Protein AF-A0AAW2QI95-F1 (afdb_monomer_lite)

Foldseek 3Di:
DDPVVVVVVVVVVVVCQQPFQDVVNVRDGPVVVVVCVVDDDDPPPPPPPDPDDPDPPPPPPPPPPPDDPDDDPVCPPDPPCPPPDPDPPPPPPDDDDDD

Structure (mmCIF, N/CA/C/O backbone):
data_AF-A0AAW2QI95-F1
#
_entry.id   AF-A0AAW2QI95-F1
#
loop_
_atom_site.group_PDB
_atom_site.id
_atom_site.type_symbol
_atom_site.label_atom_id
_atom_site.label_alt_id
_atom_site.label_comp_id
_atom_site.label_asym_id
_atom_site.label_entity_id
_atom_site.label_seq_id
_atom_site.pdbx_PDB_ins_code
_atom_site.Cartn_x
_atom_site.Cartn_y
_atom_site.Cartn_z
_atom_site.occupancy
_atom_site.B_iso_or_equiv
_atom_site.auth_seq_id
_atom_site.auth_comp_id
_atom_site.auth_asym_id
_atom_site.auth_atom_id
_atom_site.pdbx_PDB_model_num
ATOM 1 N N . MET A 1 1 ? 11.211 -5.963 -15.561 1.00 73.44 1 MET A N 1
ATOM 2 C CA . MET A 1 1 ? 10.836 -4.882 -14.619 1.00 73.44 1 MET A CA 1
ATOM 3 C C . MET A 1 1 ? 12.102 -4.133 -14.220 1.00 73.44 1 MET A C 1
ATOM 5 O O . MET A 1 1 ? 13.033 -4.803 -13.788 1.00 73.44 1 MET A O 1
ATOM 9 N N . PRO A 1 2 ? 12.196 -2.806 -14.407 1.00 89.19 2 PRO A N 1
ATOM 10 C CA . PRO A 1 2 ? 13.397 -2.044 -14.058 1.00 8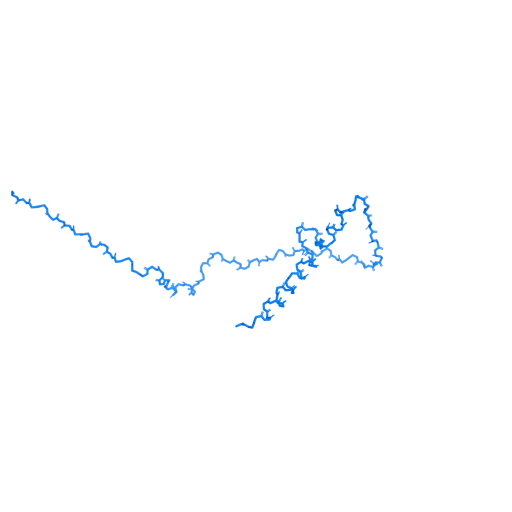9.19 2 PRO A CA 1
ATOM 11 C C . PRO A 1 2 ? 13.648 -2.080 -12.545 1.00 89.19 2 PRO A C 1
ATOM 13 O O . PRO A 1 2 ? 12.730 -1.844 -11.766 1.00 89.19 2 PRO A O 1
ATOM 16 N N . SER A 1 3 ? 14.882 -2.330 -12.109 1.00 82.88 3 SER A N 1
ATOM 17 C CA . SER A 1 3 ? 15.240 -2.372 -10.679 1.00 82.88 3 SER A CA 1
ATOM 18 C C . SER A 1 3 ? 14.963 -1.050 -9.951 1.00 82.88 3 SER A C 1
ATOM 20 O O . SER A 1 3 ? 14.510 -1.059 -8.812 1.00 82.88 3 SER A O 1
ATOM 22 N N . LYS A 1 4 ? 15.147 0.087 -10.635 1.00 89.31 4 LYS A N 1
ATOM 23 C CA . LYS A 1 4 ? 14.876 1.431 -10.094 1.00 89.31 4 LYS A CA 1
ATOM 24 C C . LYS A 1 4 ? 13.399 1.668 -9.762 1.00 89.31 4 LYS A C 1
ATOM 26 O O . LYS A 1 4 ? 13.099 2.390 -8.821 1.00 89.31 4 LYS A O 1
ATOM 31 N N . PHE A 1 5 ? 12.484 1.043 -10.504 1.00 95.25 5 PHE A N 1
ATOM 32 C CA . PHE A 1 5 ? 11.044 1.218 -10.298 1.00 95.25 5 PHE A CA 1
ATOM 33 C C . PHE A 1 5 ? 10.602 0.721 -8.918 1.00 95.25 5 PHE A C 1
ATOM 35 O O . PHE A 1 5 ? 9.840 1.393 -8.229 1.00 95.25 5 PHE A O 1
ATOM 42 N N . TRP A 1 6 ? 11.116 -0.434 -8.494 1.00 94.31 6 TRP A N 1
ATOM 43 C CA . TRP A 1 6 ? 10.764 -1.021 -7.204 1.00 94.31 6 TRP A CA 1
ATOM 44 C C . TRP A 1 6 ? 11.242 -0.172 -6.036 1.00 94.31 6 TRP A C 1
ATOM 46 O O . TRP A 1 6 ? 10.489 0.014 -5.086 1.00 94.31 6 TRP A O 1
ATOM 56 N N . THR A 1 7 ? 12.452 0.382 -6.124 1.00 96.50 7 THR A N 1
ATOM 57 C CA . THR A 1 7 ? 12.994 1.262 -5.085 1.00 96.50 7 THR A CA 1
ATOM 58 C C . THR A 1 7 ? 12.131 2.508 -4.908 1.00 96.50 7 THR A C 1
ATOM 60 O O . THR A 1 7 ? 11.724 2.799 -3.787 1.00 96.50 7 THR A O 1
ATOM 63 N N . GLU A 1 8 ? 11.782 3.194 -6.000 1.00 95.00 8 GLU A N 1
ATOM 64 C CA . GLU A 1 8 ? 10.914 4.379 -5.954 1.00 95.00 8 GLU A CA 1
ATOM 65 C C . GLU A 1 8 ? 9.518 4.040 -5.419 1.00 95.00 8 GLU A C 1
ATOM 67 O O . GLU A 1 8 ? 8.996 4.730 -4.544 1.00 95.00 8 GLU A O 1
ATOM 72 N N . ALA A 1 9 ? 8.929 2.927 -5.866 1.00 96.31 9 ALA A N 1
ATOM 73 C CA . ALA A 1 9 ? 7.629 2.476 -5.378 1.00 96.31 9 ALA A CA 1
ATOM 74 C C . ALA A 1 9 ? 7.643 2.203 -3.863 1.00 96.31 9 ALA A C 1
ATOM 76 O O . ALA A 1 9 ? 6.712 2.585 -3.148 1.00 96.31 9 ALA A O 1
ATOM 77 N N . LEU A 1 10 ? 8.707 1.579 -3.352 1.00 96.88 10 LEU A N 1
ATOM 78 C CA . LEU A 1 10 ? 8.864 1.268 -1.930 1.00 96.88 10 LEU A CA 1
ATOM 79 C C . LEU A 1 10 ? 9.078 2.547 -1.102 1.00 96.88 10 LEU A C 1
ATOM 81 O O . LEU A 1 10 ? 8.509 2.692 -0.017 1.00 96.88 10 LEU A O 1
ATOM 85 N N . LEU A 1 11 ? 9.830 3.510 -1.639 1.00 95.81 11 LEU A N 1
ATOM 86 C CA . LEU A 1 11 ? 10.105 4.797 -0.999 1.00 95.81 11 LEU A CA 1
ATOM 87 C C . LEU A 1 11 ? 8.842 5.671 -0.919 1.00 95.81 11 LEU A C 1
ATOM 89 O O . LEU A 1 11 ? 8.526 6.211 0.140 1.00 95.81 11 LEU A O 1
ATOM 93 N N . ILE A 1 12 ? 8.047 5.714 -1.991 1.00 97.00 12 ILE A N 1
ATOM 94 C CA . ILE A 1 12 ? 6.736 6.379 -2.006 1.00 97.00 12 ILE A CA 1
ATOM 95 C C . ILE A 1 12 ? 5.774 5.697 -1.026 1.00 97.00 12 ILE A C 1
ATOM 97 O O . ILE A 1 12 ? 5.104 6.370 -0.246 1.00 97.00 12 ILE A O 1
ATOM 101 N N . THR A 1 13 ? 5.728 4.363 -1.016 1.00 96.31 13 THR A N 1
ATOM 102 C CA . THR A 1 13 ? 4.828 3.604 -0.132 1.00 96.31 13 THR A CA 1
ATOM 103 C C . THR A 1 13 ? 5.150 3.852 1.338 1.00 96.31 13 THR A C 1
ATOM 105 O O . THR A 1 13 ? 4.262 4.166 2.128 1.00 96.31 13 THR A O 1
ATOM 108 N N . THR A 1 14 ? 6.426 3.768 1.713 1.00 95.12 14 THR A N 1
ATOM 109 C CA . THR A 1 14 ? 6.864 4.036 3.091 1.00 95.12 14 THR A CA 1
ATOM 110 C C . THR A 1 14 ? 6.625 5.489 3.491 1.00 95.12 14 THR A C 1
ATOM 112 O O . THR A 1 14 ? 6.168 5.748 4.604 1.00 95.12 14 THR A O 1
ATOM 115 N N . TYR A 1 15 ? 6.851 6.441 2.586 1.00 93.38 15 TYR A N 1
ATOM 116 C CA . TYR A 1 15 ? 6.532 7.847 2.820 1.00 93.38 15 TYR A CA 1
ATOM 117 C C . TYR A 1 15 ? 5.035 8.072 3.081 1.00 93.38 15 TYR A C 1
ATOM 119 O O . TYR A 1 15 ? 4.673 8.732 4.059 1.00 93.38 15 TYR A O 1
ATOM 127 N N . LEU A 1 16 ? 4.167 7.488 2.251 1.00 91.88 16 LEU A N 1
ATOM 128 C CA . LEU A 1 16 ? 2.715 7.594 2.395 1.00 91.88 16 LEU A CA 1
ATOM 129 C C . LEU A 1 16 ? 2.231 6.960 3.698 1.00 91.88 16 LEU A C 1
ATOM 131 O O . LEU A 1 16 ? 1.493 7.603 4.433 1.00 91.88 16 LEU A O 1
ATOM 135 N N . ILE A 1 17 ? 2.689 5.753 4.039 1.00 89.38 17 ILE A N 1
ATOM 136 C CA . ILE A 1 17 ? 2.314 5.088 5.299 1.00 89.38 17 ILE A CA 1
ATOM 137 C C . ILE A 1 17 ? 2.666 5.959 6.509 1.00 89.38 17 ILE A C 1
ATOM 139 O O . ILE A 1 17 ? 1.890 6.054 7.456 1.00 89.38 17 ILE A O 1
ATOM 143 N N . ASN A 1 18 ? 3.816 6.631 6.471 1.00 87.75 18 ASN A N 1
ATOM 144 C CA . ASN A 1 18 ? 4.248 7.456 7.587 1.00 87.75 18 ASN A CA 1
ATOM 145 C C . ASN A 1 18 ? 3.473 8.783 7.700 1.00 87.75 18 ASN A C 1
ATOM 147 O O . ASN A 1 18 ? 3.394 9.340 8.795 1.00 87.75 18 ASN A O 1
ATOM 151 N N . ARG A 1 19 ? 2.901 9.300 6.603 1.00 83.00 19 ARG A N 1
ATOM 152 C CA . ARG A 1 19 ? 2.165 10.578 6.585 1.00 83.00 19 ARG A CA 1
ATOM 153 C C . ARG A 1 19 ? 0.647 10.453 6.584 1.00 83.00 19 ARG A C 1
ATOM 155 O O . ARG A 1 19 ? -0.018 11.412 6.965 1.00 83.00 19 ARG A O 1
ATOM 162 N N . LEU A 1 20 ? 0.095 9.330 6.143 1.00 86.50 20 LEU A N 1
ATOM 163 C CA . LEU A 1 20 ? -1.348 9.179 6.048 1.00 86.50 20 LEU A CA 1
ATOM 164 C C . LEU A 1 20 ? -1.957 8.961 7.439 1.00 86.50 20 LEU A C 1
ATOM 166 O O . LEU A 1 20 ? -1.438 8.166 8.229 1.00 86.50 20 LEU A O 1
ATOM 170 N N . PRO A 1 21 ? -3.06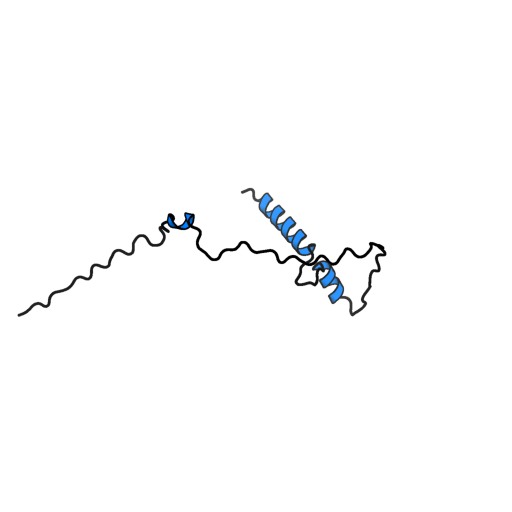4 9.653 7.752 1.00 81.69 21 PRO A N 1
ATOM 171 C CA . PRO A 1 21 ? -3.797 9.395 8.975 1.00 81.69 21 PRO A CA 1
ATOM 172 C C . PRO A 1 21 ? -4.394 7.990 8.902 1.00 81.69 21 PRO A C 1
ATOM 174 O O . PRO A 1 21 ? -4.951 7.582 7.881 1.00 81.69 21 PRO A O 1
ATOM 177 N N . THR A 1 22 ? -4.275 7.237 9.991 1.00 81.75 22 THR A N 1
ATOM 178 C CA . THR A 1 22 ? -4.835 5.884 10.068 1.00 81.75 22 THR A CA 1
ATOM 179 C C . THR A 1 22 ? -5.964 5.845 11.086 1.00 81.75 22 THR A C 1
ATOM 181 O O . THR A 1 22 ? -5.914 6.505 12.125 1.00 81.75 22 THR A O 1
ATOM 184 N N . LEU A 1 23 ? -6.993 5.048 10.796 1.00 78.44 23 LEU A N 1
ATOM 185 C CA . LEU A 1 23 ? -8.141 4.870 11.690 1.00 78.44 23 LEU A CA 1
ATOM 186 C C . LEU A 1 23 ? -7.723 4.302 13.053 1.00 78.44 23 LEU A C 1
ATOM 188 O O . LEU A 1 23 ? -8.269 4.693 14.076 1.00 78.44 23 LEU A O 1
ATOM 192 N N . VAL A 1 24 ? -6.701 3.441 13.064 1.00 81.00 24 VAL A N 1
ATOM 193 C CA . VAL A 1 24 ? -6.131 2.839 14.280 1.00 81.00 24 VAL A CA 1
ATOM 194 C C . VAL A 1 24 ? -5.530 3.896 15.218 1.00 81.00 24 VAL A C 1
ATOM 196 O O . VAL A 1 24 ? -5.485 3.688 16.426 1.00 81.00 24 VAL A O 1
ATOM 199 N N . LEU A 1 25 ? -5.103 5.046 14.684 1.00 74.94 25 LEU A N 1
ATOM 200 C CA . LEU A 1 25 ? -4.486 6.140 15.439 1.00 74.94 25 LEU A CA 1
ATOM 201 C C . LEU A 1 25 ? -5.430 7.338 15.642 1.00 74.94 25 LEU A C 1
ATOM 203 O O . LEU A 1 25 ? -4.954 8.453 15.846 1.00 74.94 25 LEU A O 1
ATOM 207 N N . ASN A 1 26 ? -6.755 7.145 15.592 1.00 83.38 26 ASN A N 1
ATOM 208 C CA . ASN A 1 26 ? -7.750 8.223 15.724 1.00 83.38 26 ASN A CA 1
ATOM 209 C C . ASN A 1 26 ? -7.502 9.382 14.746 1.00 83.38 26 ASN A C 1
ATOM 211 O O . ASN A 1 26 ? -7.498 10.547 15.141 1.00 83.38 26 ASN A O 1
ATOM 215 N N . TRP A 1 27 ? -7.246 9.053 13.476 1.00 78.38 27 TRP A N 1
ATOM 216 C CA . TRP A 1 27 ? -6.925 10.028 12.427 1.00 78.38 27 TRP A CA 1
ATOM 217 C C . TRP A 1 27 ? -5.641 10.840 12.661 1.00 78.38 27 TRP A C 1
ATOM 219 O O . TRP A 1 27 ? -5.421 11.837 11.980 1.00 78.38 27 TRP A O 1
ATOM 229 N N . LYS A 1 28 ? -4.756 10.399 13.561 1.00 71.88 28 LYS A N 1
ATOM 230 C CA . LYS A 1 28 ? -3.407 10.961 13.707 1.00 71.88 28 LYS A CA 1
ATOM 231 C C . LYS A 1 28 ? -2.420 10.233 12.798 1.00 71.88 28 LYS A C 1
ATOM 233 O O . LYS A 1 28 ? -2.577 9.043 12.501 1.00 71.88 28 LYS A O 1
ATOM 238 N N . SER A 1 29 ? -1.389 10.943 12.354 1.00 80.62 29 SER A N 1
ATOM 239 C CA . SER A 1 29 ? -0.274 10.313 11.642 1.00 80.62 29 SER A CA 1
ATOM 240 C C . SER A 1 29 ? 0.668 9.602 12.633 1.00 80.62 29 SER A C 1
ATOM 242 O O . SER A 1 29 ? 0.855 10.081 13.756 1.00 80.62 29 SER A O 1
ATOM 244 N N . PRO A 1 30 ? 1.331 8.493 12.251 1.00 78.88 30 PRO A N 1
ATOM 245 C CA . PRO A 1 30 ? 2.326 7.831 13.102 1.00 78.88 30 PRO A CA 1
ATOM 246 C C . PRO A 1 30 ? 3.436 8.767 13.612 1.00 78.88 30 PRO A C 1
ATOM 248 O O . PRO A 1 30 ? 3.938 8.589 14.726 1.00 78.88 30 PRO A O 1
ATOM 251 N N . PHE A 1 31 ? 3.804 9.788 12.825 1.00 77.25 31 PHE A N 1
ATOM 252 C CA . PHE A 1 31 ? 4.747 10.829 13.244 1.00 77.25 31 PHE A CA 1
ATOM 253 C C . PHE A 1 31 ? 4.226 11.658 14.420 1.00 77.25 31 PHE A C 1
ATOM 255 O O . PHE A 1 31 ? 4.984 11.930 15.352 1.00 77.25 31 PHE A O 1
ATOM 262 N N . GLU A 1 32 ? 2.950 12.036 14.406 1.00 69.62 32 GLU A N 1
ATOM 263 C CA . GLU A 1 32 ? 2.322 12.762 15.512 1.00 69.62 32 GLU A CA 1
ATOM 264 C C . GLU A 1 32 ? 2.181 11.871 16.742 1.00 69.62 32 GLU A C 1
ATOM 266 O O . GLU A 1 32 ? 2.546 12.289 17.840 1.00 69.62 32 GLU A O 1
ATOM 271 N N . SER A 1 33 ? 1.743 10.619 16.571 1.00 74.12 33 SER A N 1
ATOM 272 C CA . SER A 1 33 ? 1.597 9.669 17.680 1.00 74.12 33 SER A CA 1
ATOM 273 C C . SER A 1 33 ? 2.919 9.431 18.406 1.00 74.12 33 SER A C 1
ATOM 275 O O . SER A 1 33 ? 2.966 9.502 19.632 1.00 74.12 33 SER A O 1
ATOM 277 N N . ARG A 1 34 ? 4.019 9.230 17.667 1.00 67.00 34 ARG A N 1
ATOM 278 C CA . ARG A 1 34 ? 5.350 9.042 18.265 1.00 67.00 34 ARG A CA 1
ATOM 279 C C . ARG A 1 34 ? 5.848 10.298 18.991 1.00 67.00 34 ARG A C 1
ATOM 281 O O . ARG A 1 34 ? 6.596 10.187 19.962 1.00 67.00 34 ARG A O 1
ATOM 288 N N . ARG A 1 35 ? 5.459 11.490 18.529 1.00 59.44 35 ARG A N 1
ATOM 289 C CA . ARG A 1 35 ? 5.825 12.761 19.174 1.00 59.44 35 ARG A CA 1
ATOM 290 C C . ARG A 1 35 ? 5.066 12.960 20.486 1.00 59.44 35 ARG A C 1
ATOM 292 O O . ARG A 1 35 ? 5.666 13.401 21.460 1.00 59.44 35 ARG A O 1
ATOM 299 N N . LEU A 1 36 ? 3.792 12.566 20.520 1.00 60.66 36 LEU A N 1
ATOM 300 C CA . LEU A 1 36 ? 2.93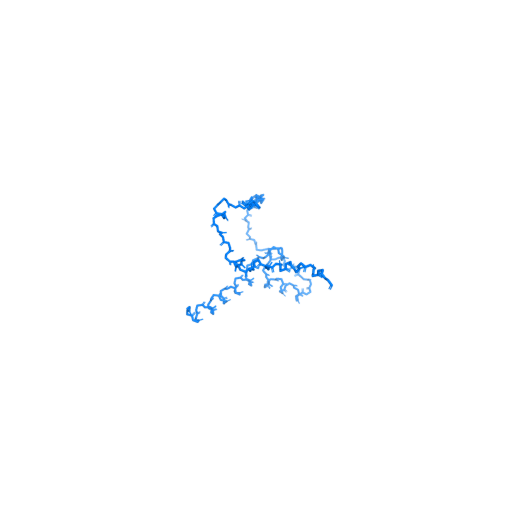3 12.655 21.702 1.00 60.66 36 LEU A CA 1
ATOM 301 C C . LEU A 1 36 ? 3.342 11.667 22.805 1.00 60.66 36 LEU A C 1
ATOM 303 O O . LEU A 1 36 ? 3.288 12.017 23.974 1.00 60.66 36 LEU A O 1
ATOM 307 N N . THR A 1 37 ? 3.826 10.467 22.468 1.00 58.75 37 THR A N 1
ATOM 308 C CA . THR A 1 37 ? 4.212 9.464 23.483 1.00 58.75 37 THR A CA 1
ATOM 309 C C . THR A 1 37 ? 5.550 9.739 24.172 1.00 58.75 37 THR A C 1
ATOM 311 O O . THR A 1 37 ? 5.843 9.129 25.195 1.00 58.75 37 THR A O 1
ATOM 314 N N . ARG A 1 38 ? 6.396 10.619 23.620 1.00 54.75 38 ARG A N 1
ATOM 315 C CA . ARG A 1 38 ? 7.713 10.951 24.200 1.00 54.75 38 ARG A CA 1
ATOM 316 C C . ARG A 1 38 ? 7.685 12.210 25.075 1.00 54.75 38 ARG A C 1
ATOM 318 O O . ARG A 1 38 ? 8.622 12.454 25.827 1.00 54.75 38 ARG A O 1
ATOM 325 N N . SER A 1 39 ? 6.613 12.988 24.988 1.00 48.06 39 SER A N 1
ATOM 326 C CA . SER A 1 39 ? 6.357 14.139 25.842 1.00 48.06 39 SER A CA 1
ATOM 327 C C . SER A 1 39 ? 5.361 13.694 26.902 1.00 48.06 39 SER A C 1
ATOM 329 O O . SER A 1 39 ? 4.185 13.529 26.593 1.00 48.06 39 SER A O 1
ATOM 331 N N . GLY A 1 40 ? 5.815 13.486 28.140 1.00 53.44 40 GLY A N 1
ATOM 332 C CA . GLY A 1 40 ? 4.901 13.403 29.279 1.00 53.44 40 GLY A CA 1
ATOM 333 C C . GLY A 1 40 ? 3.873 14.535 29.192 1.00 53.44 40 GLY A C 1
ATOM 334 O O . GLY A 1 40 ? 4.233 15.657 28.834 1.00 53.44 40 GLY A O 1
ATOM 335 N N . GLY A 1 41 ? 2.606 14.177 29.400 1.00 50.62 41 GLY A N 1
ATOM 336 C CA . GLY A 1 41 ? 1.411 14.959 29.092 1.00 50.62 41 GLY A CA 1
ATOM 337 C C . GLY A 1 41 ? 1.583 16.473 29.150 1.00 50.62 41 GLY A C 1
ATOM 338 O O . GLY A 1 41 ? 1.539 17.076 30.215 1.00 50.62 41 GLY A O 1
ATOM 339 N N . VAL A 1 42 ? 1.699 17.081 27.976 1.00 54.16 42 VAL A N 1
ATOM 340 C CA . VAL A 1 42 ? 1.267 18.454 27.751 1.00 54.16 42 VAL A CA 1
ATOM 341 C C . VAL A 1 42 ? 0.497 18.391 26.449 1.00 54.16 42 VAL A C 1
ATOM 343 O O . VAL A 1 42 ? 1.085 18.347 25.367 1.00 54.16 42 VAL A O 1
ATOM 346 N N . ASP A 1 43 ? -0.826 18.309 26.561 1.00 51.78 43 ASP A N 1
ATOM 347 C CA . ASP A 1 43 ? -1.725 18.526 25.438 1.00 51.78 43 ASP A CA 1
ATOM 348 C C . ASP A 1 43 ? -1.538 19.971 24.975 1.00 51.78 43 ASP A C 1
ATOM 350 O O . ASP A 1 43 ? -2.253 20.890 25.378 1.00 51.78 43 ASP A O 1
ATOM 354 N N . VAL A 1 44 ? -0.542 20.189 24.115 1.00 54.12 44 VAL A N 1
ATOM 355 C CA . VAL A 1 44 ? -0.470 21.392 23.300 1.00 54.12 44 VAL A CA 1
ATOM 356 C C . VAL A 1 44 ? -1.605 21.257 22.300 1.00 54.12 44 VAL A C 1
ATOM 358 O O . VAL A 1 44 ? -1.453 20.757 21.186 1.00 54.12 44 VAL A O 1
ATOM 361 N N . THR A 1 45 ? -2.780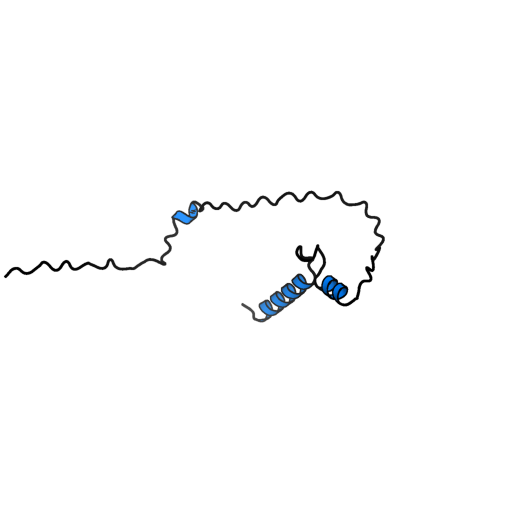 21.682 22.753 1.00 51.97 45 THR A N 1
ATOM 362 C CA . THR A 1 45 ? -3.889 22.075 21.902 1.00 51.97 45 THR A CA 1
ATOM 363 C C . THR A 1 45 ? -3.353 23.216 21.055 1.00 51.97 45 THR A C 1
ATOM 365 O O . THR A 1 45 ? -3.396 24.380 21.453 1.00 51.97 45 THR A O 1
ATOM 368 N N . ILE A 1 46 ? -2.776 22.884 19.901 1.00 49.34 46 ILE A N 1
ATOM 369 C CA . ILE A 1 46 ? -2.521 23.866 18.861 1.00 49.34 46 ILE A CA 1
ATOM 370 C C . ILE A 1 46 ? -3.915 24.298 18.409 1.00 49.34 46 ILE A C 1
ATOM 372 O O . ILE A 1 46 ? -4.539 23.673 17.557 1.00 49.34 46 ILE A O 1
ATOM 376 N N . LYS A 1 47 ? -4.433 25.353 19.046 1.00 45.91 47 LYS A N 1
ATOM 377 C CA . LYS A 1 47 ? -5.515 26.176 18.517 1.00 45.91 47 LYS A CA 1
ATOM 378 C C . LYS A 1 47 ? -4.948 26.892 17.297 1.00 45.91 47 LYS A C 1
ATOM 380 O O . LYS A 1 47 ? -4.649 28.081 17.339 1.00 45.91 47 LYS A O 1
ATOM 385 N N . THR A 1 48 ? -4.730 26.159 16.213 1.00 46.88 48 THR A N 1
ATOM 386 C CA . THR A 1 48 ? -4.705 26.764 14.891 1.00 46.88 48 THR A CA 1
ATOM 387 C C . THR A 1 48 ? -6.101 27.327 14.696 1.00 46.88 48 THR A C 1
ATOM 389 O O . THR A 1 48 ? -7.046 26.586 14.441 1.00 46.88 48 THR A O 1
ATOM 392 N N . GLY A 1 49 ? -6.232 28.630 14.948 1.00 45.25 49 GLY A N 1
ATOM 393 C CA . GLY A 1 49 ? -7.399 29.416 14.595 1.00 45.25 49 GLY A CA 1
ATOM 394 C C . GLY A 1 49 ? -7.564 29.368 13.088 1.00 45.25 49 GLY A C 1
ATOM 395 O O . GLY A 1 49 ? -7.010 30.180 12.358 1.00 45.25 49 GLY A O 1
ATOM 396 N N . TYR A 1 50 ? -8.296 28.367 12.632 1.00 50.06 50 TYR A N 1
ATOM 397 C CA . TYR A 1 50 ? -9.106 28.461 11.445 1.00 50.06 50 TYR A CA 1
ATOM 398 C C . TYR A 1 50 ? -10.543 28.429 11.958 1.00 50.06 50 TYR A C 1
ATOM 400 O O . TYR A 1 50 ? -11.064 27.380 12.332 1.00 50.06 50 TYR A O 1
ATOM 408 N N . ASP A 1 51 ? -11.165 29.606 12.029 1.00 44.97 51 ASP A N 1
ATOM 409 C CA . ASP A 1 51 ? -12.620 29.724 12.026 1.00 44.97 51 ASP A CA 1
ATOM 410 C C . ASP A 1 51 ? -13.111 29.181 10.681 1.00 44.97 51 ASP A C 1
ATOM 412 O O . ASP A 1 51 ? -13.349 29.905 9.718 1.00 44.97 51 ASP A O 1
ATOM 416 N N . VAL A 1 52 ? -13.184 27.860 10.584 1.00 55.22 52 VAL A N 1
ATOM 417 C CA . VAL A 1 52 ? -13.942 27.176 9.552 1.00 55.22 52 VAL A CA 1
ATOM 418 C C . VAL A 1 52 ? -15.153 26.663 10.289 1.00 55.22 52 VAL A C 1
ATOM 420 O O . VAL A 1 52 ? -15.052 25.724 11.078 1.00 55.22 52 VAL A O 1
ATOM 423 N N . SER A 1 53 ? -16.276 27.345 10.060 1.00 57.72 53 SER A N 1
ATOM 424 C CA . SER A 1 53 ? -17.619 26.862 10.358 1.00 57.72 53 SER A CA 1
ATOM 425 C C . SER A 1 53 ? -17.629 25.342 10.261 1.00 57.72 53 SER A C 1
ATOM 427 O O . SER A 1 53 ? -17.349 24.812 9.181 1.00 57.72 53 SER A O 1
ATOM 429 N N . SER A 1 54 ? -17.859 24.671 11.390 1.00 58.72 54 SER A N 1
ATOM 430 C CA . SER A 1 54 ? -17.839 23.216 11.504 1.00 58.72 54 SER A CA 1
ATOM 431 C C . SER A 1 54 ? -18.442 22.589 10.247 1.00 58.72 54 SER A C 1
ATOM 433 O O . SER A 1 54 ? -19.631 22.811 9.992 1.00 58.72 54 SER A O 1
ATOM 435 N N . PRO A 1 55 ? -17.663 21.865 9.419 1.00 64.44 55 PRO A N 1
ATOM 436 C CA . PRO A 1 55 ? -18.258 21.166 8.299 1.00 64.44 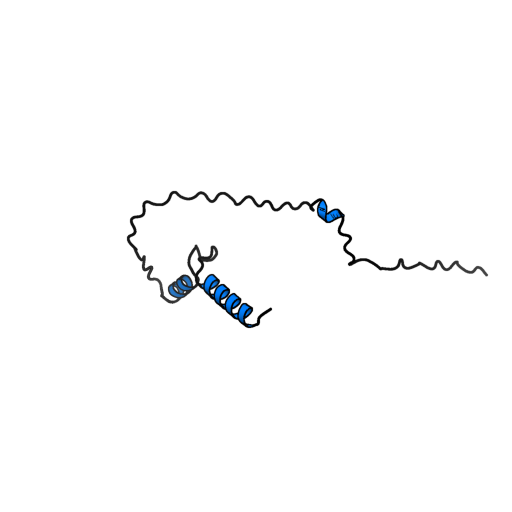55 PRO A CA 1
ATOM 437 C C . PRO A 1 55 ? -19.305 20.209 8.878 1.00 64.44 55 PRO A C 1
ATOM 439 O O . PRO A 1 55 ? -19.051 19.594 9.922 1.00 64.44 55 PRO A O 1
ATOM 442 N N . PRO A 1 56 ? -20.499 20.119 8.266 1.00 58.19 56 PRO A N 1
ATOM 443 C CA . PRO A 1 56 ? -21.549 19.253 8.769 1.00 58.19 56 PRO A CA 1
ATOM 444 C C . PRO A 1 56 ? -20.972 17.853 8.945 1.00 58.19 56 PRO A C 1
ATOM 446 O O . PRO A 1 56 ? -20.256 17.368 8.065 1.00 58.19 56 PRO A O 1
ATOM 449 N N . ILE A 1 57 ? -21.255 17.246 10.100 1.00 57.94 57 ILE A N 1
ATOM 450 C CA . ILE A 1 57 ? -20.886 15.871 10.437 1.00 57.94 57 ILE A CA 1
ATOM 451 C C . ILE A 1 57 ? -21.279 15.009 9.240 1.00 57.94 57 ILE A C 1
ATOM 453 O O . ILE A 1 57 ? -22.462 14.758 9.010 1.00 57.94 57 ILE A O 1
ATOM 457 N N . GLN A 1 58 ? -20.293 14.621 8.430 1.00 62.03 58 GLN A N 1
ATOM 458 C CA . GLN A 1 58 ? -20.540 13.749 7.297 1.00 62.03 58 GLN A CA 1
ATOM 459 C C . GLN A 1 58 ? -20.907 12.404 7.902 1.00 62.03 58 GLN A C 1
ATOM 461 O O . GLN A 1 58 ? -20.063 11.691 8.445 1.00 62.03 58 GLN A O 1
ATOM 466 N N . THR A 1 59 ? -22.198 12.091 7.880 1.00 68.19 59 THR A N 1
ATOM 467 C CA . THR A 1 59 ? -22.688 10.758 8.189 1.00 68.19 59 THR A CA 1
ATOM 468 C C . THR A 1 59 ? -22.026 9.825 7.189 1.00 68.19 59 THR A C 1
ATOM 470 O O . THR A 1 59 ? -22.320 9.860 5.994 1.00 68.19 59 THR A O 1
ATOM 473 N N . PHE A 1 60 ? -21.051 9.051 7.672 1.00 60.03 60 PHE A N 1
ATOM 474 C CA . PHE A 1 60 ? -20.368 8.041 6.880 1.00 60.03 60 PHE A CA 1
ATOM 475 C C . PHE A 1 60 ? -21.433 7.100 6.333 1.00 60.03 60 PHE A C 1
ATOM 477 O O . PHE A 1 60 ? -21.966 6.262 7.058 1.00 60.03 60 PHE A O 1
ATOM 484 N N . GLN A 1 61 ? -21.772 7.266 5.057 1.00 72.31 61 GLN A N 1
ATOM 485 C CA . GLN A 1 61 ? -22.623 6.314 4.373 1.00 72.31 61 GLN A CA 1
ATOM 486 C C . GLN A 1 61 ? -21.855 4.992 4.386 1.00 72.31 61 GLN A C 1
ATOM 488 O O . GLN A 1 61 ? -20.726 4.956 3.879 1.00 72.31 61 GLN A O 1
ATOM 493 N N . PRO A 1 62 ? -22.391 3.923 5.001 1.00 73.19 62 PRO A N 1
ATOM 494 C CA . PRO A 1 62 ? -21.715 2.642 5.006 1.00 73.19 62 PRO A CA 1
ATOM 495 C C . PRO A 1 62 ? -21.452 2.265 3.553 1.00 73.19 62 PRO A C 1
ATOM 497 O O . PRO A 1 62 ? -22.378 2.166 2.744 1.00 73.19 62 PRO A O 1
ATOM 500 N N . ARG A 1 63 ? -20.168 2.125 3.201 1.00 63.91 63 ARG A N 1
ATOM 501 C CA . ARG A 1 63 ? -19.757 1.732 1.856 1.00 63.91 63 ARG A CA 1
ATOM 502 C C . ARG A 1 63 ? -20.399 0.381 1.591 1.00 63.91 63 ARG A C 1
ATOM 504 O O . ARG A 1 63 ? -19.970 -0.626 2.148 1.00 63.91 63 ARG A O 1
ATOM 511 N N . ARG A 1 64 ? -21.453 0.375 0.776 1.00 67.69 64 ARG A N 1
ATOM 512 C CA . ARG A 1 64 ? -22.176 -0.834 0.395 1.00 67.69 64 ARG A CA 1
ATOM 513 C C . ARG A 1 64 ? -21.174 -1.718 -0.338 1.00 67.69 64 ARG A C 1
ATOM 515 O O . ARG A 1 64 ? -20.800 -1.424 -1.472 1.00 67.69 64 ARG A O 1
ATOM 522 N N . SER A 1 65 ? -20.652 -2.736 0.339 1.00 73.06 65 SER A N 1
ATOM 523 C CA . SER A 1 65 ? -19.801 -3.716 -0.313 1.00 73.06 65 SER A CA 1
ATOM 524 C C . SER A 1 65 ? -20.666 -4.423 -1.350 1.00 73.06 65 SER A C 1
ATOM 526 O O . SER A 1 65 ? -21.665 -5.058 -1.034 1.00 73.06 65 SER A O 1
ATOM 528 N N . THR A 1 66 ? -20.292 -4.304 -2.617 1.00 74.25 66 THR A N 1
ATOM 529 C CA . THR A 1 66 ? -20.860 -5.107 -3.708 1.00 74.25 66 THR A CA 1
ATOM 530 C C . THR A 1 66 ? -20.249 -6.509 -3.750 1.00 74.25 66 THR A C 1
ATOM 532 O O . THR A 1 66 ? -20.408 -7.230 -4.732 1.00 74.25 66 THR A O 1
ATOM 535 N N . ILE A 1 67 ? -19.540 -6.903 -2.685 1.00 76.69 67 ILE A N 1
ATOM 536 C CA . ILE A 1 67 ? -18.990 -8.243 -2.528 1.00 76.69 67 ILE A CA 1
ATOM 537 C C . ILE A 1 67 ? -20.176 -9.188 -2.387 1.00 76.69 67 ILE A C 1
ATOM 539 O O . ILE A 1 67 ? -20.836 -9.243 -1.353 1.00 76.69 67 ILE A O 1
ATOM 543 N N . THR A 1 68 ? -20.447 -9.914 -3.459 1.00 75.31 68 THR A N 1
ATOM 544 C CA . THR A 1 68 ? -21.370 -11.037 -3.448 1.00 75.31 68 THR A CA 1
ATOM 545 C C . THR A 1 68 ? -20.558 -12.291 -3.159 1.00 75.31 68 THR A C 1
ATOM 547 O O . THR A 1 68 ? -19.527 -12.541 -3.777 1.00 75.31 68 THR A O 1
ATOM 550 N N . THR A 1 69 ? -20.998 -13.080 -2.181 1.00 80.6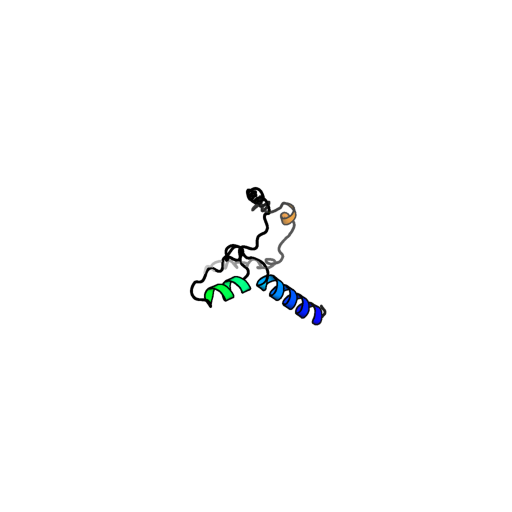9 69 THR A N 1
ATOM 551 C CA . THR A 1 69 ? -20.371 -14.370 -1.846 1.00 80.69 69 THR A CA 1
ATOM 552 C C . THR A 1 69 ? -20.704 -15.445 -2.885 1.00 80.69 69 THR A C 1
ATOM 554 O O . THR A 1 69 ? -20.121 -16.526 -2.885 1.00 80.69 69 THR A O 1
ATOM 557 N N . SER A 1 70 ? -21.656 -15.164 -3.777 1.00 85.88 70 SER A N 1
ATOM 558 C CA . SER A 1 70 ? -22.051 -16.057 -4.857 1.00 85.88 70 SER A CA 1
ATOM 559 C C . SER A 1 70 ? -20.977 -16.125 -5.936 1.00 85.88 70 SER A C 1
ATOM 561 O O . SER A 1 70 ? -20.526 -15.101 -6.451 1.00 85.88 70 SER A O 1
ATOM 563 N N . LYS A 1 71 ? -20.637 -17.350 -6.341 1.00 82.69 71 LYS A N 1
ATOM 564 C CA . LYS A 1 71 ? -19.777 -17.612 -7.495 1.00 82.69 71 LYS A CA 1
ATOM 565 C C . LYS A 1 71 ? -20.376 -16.957 -8.754 1.00 82.69 71 LYS A C 1
ATOM 567 O O . LYS A 1 71 ? -21.538 -17.221 -9.065 1.00 82.69 71 LYS A O 1
ATOM 572 N N . PRO A 1 72 ? -19.619 -16.140 -9.505 1.00 85.69 72 PRO A N 1
ATOM 573 C CA . PRO A 1 72 ? -20.141 -15.534 -10.720 1.00 85.69 72 PRO A CA 1
ATOM 574 C C . PRO A 1 72 ? -20.292 -16.578 -11.836 1.00 85.69 72 PRO A C 1
ATOM 576 O O . PRO A 1 72 ? -19.469 -17.486 -11.965 1.00 85.69 72 PRO A O 1
ATOM 579 N N . ALA A 1 73 ? -21.328 -16.435 -12.669 1.00 86.56 73 ALA A N 1
ATOM 580 C CA . ALA A 1 73 ? -21.695 -17.422 -13.694 1.00 86.56 73 ALA A CA 1
ATOM 581 C C . ALA A 1 73 ? -20.567 -17.725 -14.698 1.00 86.56 73 ALA A C 1
ATOM 583 O O . ALA A 1 73 ? -20.423 -18.862 -15.146 1.00 86.56 73 ALA A O 1
ATOM 584 N N . TRP A 1 74 ? -19.719 -16.738 -15.005 1.00 83.62 74 TRP A N 1
ATOM 585 C CA . TRP A 1 74 ? -18.573 -16.910 -15.904 1.00 83.62 74 TRP A CA 1
ATOM 586 C C . TRP A 1 74 ? -17.482 -17.831 -15.332 1.00 83.62 74 TRP A C 1
ATOM 588 O O . TRP A 1 74 ? -16.695 -18.387 -16.094 1.00 83.62 74 TRP A O 1
ATOM 598 N N . LEU A 1 75 ? -17.457 -18.064 -14.014 1.00 82.00 75 LEU A N 1
ATOM 599 C CA . LEU A 1 75 ? -16.510 -18.974 -13.362 1.00 82.00 75 LEU A CA 1
ATOM 600 C C . LEU A 1 75 ? -16.910 -20.459 -13.514 1.00 82.00 75 LEU A C 1
ATOM 602 O O . LEU A 1 75 ? -16.229 -21.344 -13.001 1.00 82.00 75 LEU A O 1
ATOM 606 N N . ASN A 1 76 ? -18.026 -20.771 -14.181 1.00 78.94 76 ASN A N 1
ATOM 607 C CA . ASN A 1 76 ? -18.452 -22.158 -14.401 1.00 78.94 76 ASN A CA 1
ATOM 608 C C . ASN A 1 76 ? -17.692 -22.862 -15.532 1.00 78.94 76 ASN A C 1
ATOM 610 O O . ASN A 1 76 ? -17.588 -24.082 -15.503 1.00 78.94 76 ASN A O 1
ATOM 614 N N . ASN A 1 77 ? -17.103 -22.112 -16.467 1.00 80.00 77 ASN A N 1
ATOM 615 C CA . ASN A 1 77 ? -16.382 -22.683 -17.612 1.00 80.00 77 ASN A CA 1
ATOM 616 C C . ASN A 1 77 ? -14.885 -22.898 -17.345 1.00 80.00 77 ASN A C 1
ATOM 618 O O . ASN A 1 77 ? -14.173 -23.439 -18.190 1.00 80.00 77 ASN A O 1
ATOM 622 N N . PHE A 1 78 ? -14.390 -22.481 -16.179 1.00 74.06 78 PHE A N 1
ATOM 623 C CA . PHE A 1 78 ? -13.002 -22.700 -15.796 1.00 74.06 78 PHE A CA 1
ATOM 624 C C . PHE A 1 78 ? -12.876 -24.076 -15.148 1.00 74.06 78 PHE A C 1
ATOM 626 O O . PHE A 1 78 ? -13.098 -24.247 -13.949 1.00 74.06 78 PHE A O 1
ATOM 633 N N . VAL A 1 79 ? -12.515 -25.067 -15.961 1.00 65.19 79 VAL A N 1
ATOM 634 C CA . VAL A 1 79 ? -11.987 -26.337 -15.465 1.00 65.19 79 VAL A CA 1
ATOM 635 C C . VAL A 1 79 ? -10.624 -26.029 -14.848 1.00 65.19 79 VAL A C 1
ATOM 637 O O . VAL A 1 79 ? -9.653 -25.774 -15.558 1.00 65.19 79 VAL A O 1
ATOM 640 N N . CYS A 1 80 ? -10.539 -26.005 -13.517 1.00 57.16 80 CYS A N 1
ATOM 641 C CA . CYS A 1 80 ? -9.248 -25.978 -12.841 1.00 57.16 80 CYS A CA 1
ATOM 642 C C . CYS A 1 80 ? -8.508 -27.274 -13.194 1.00 57.16 80 CYS A C 1
ATOM 644 O O . CYS A 1 80 ? -8.802 -28.330 -12.640 1.00 57.16 80 CYS A O 1
ATOM 646 N N . ALA A 1 81 ? -7.522 -27.190 -14.087 1.00 61.06 81 ALA A N 1
ATOM 647 C CA . ALA A 1 81 ? -6.675 -28.319 -14.481 1.00 61.06 81 ALA A CA 1
ATOM 648 C C . ALA A 1 81 ? -5.850 -28.917 -13.318 1.00 61.06 81 ALA A C 1
ATOM 650 O O . ALA A 1 81 ? -5.174 -29.925 -13.496 1.00 61.06 81 ALA A O 1
ATOM 651 N N . LEU A 1 82 ? -5.926 -28.333 -12.115 1.00 58.22 82 LEU A N 1
ATOM 652 C CA . LEU A 1 82 ? -5.192 -28.758 -10.919 1.00 58.22 82 LEU A CA 1
ATOM 653 C C . LEU A 1 82 ? -5.604 -30.135 -10.365 1.00 58.22 82 LEU A C 1
ATOM 655 O O . LEU A 1 82 ? -4.904 -30.650 -9.502 1.00 58.22 82 LEU A O 1
ATOM 659 N N . PHE A 1 83 ? -6.678 -30.751 -10.870 1.00 55.69 83 PHE A N 1
ATOM 660 C CA . PHE A 1 83 ? -7.056 -32.132 -10.526 1.00 55.69 83 PHE A CA 1
ATOM 661 C C . PHE A 1 83 ? -7.184 -33.055 -11.746 1.00 55.69 83 PHE A C 1
ATOM 663 O O . PHE A 1 83 ? -7.889 -34.061 -11.696 1.00 55.69 83 PHE A O 1
ATOM 670 N N . SER A 1 84 ? -6.500 -32.748 -12.852 1.00 56.22 84 SER A N 1
ATOM 671 C CA . SER A 1 84 ? -6.343 -33.736 -13.921 1.00 56.22 84 SER A CA 1
ATOM 672 C C . SER A 1 84 ? -5.280 -34.755 -13.506 1.00 56.22 84 SER A C 1
ATOM 674 O O . SER A 1 84 ? -4.098 -34.427 -13.459 1.00 56.22 84 SER A O 1
ATOM 676 N N . ASN A 1 85 ? -5.727 -35.994 -13.283 1.00 55.59 85 ASN A N 1
ATOM 677 C CA . ASN A 1 85 ? -4.952 -37.240 -13.181 1.00 55.59 85 ASN A CA 1
ATOM 678 C C . ASN A 1 85 ? -4.613 -37.734 -11.762 1.00 55.59 85 ASN A C 1
ATOM 680 O O . ASN A 1 85 ? -3.458 -38.024 -11.457 1.00 55.59 85 ASN A O 1
ATOM 684 N N . SER A 1 86 ? -5.625 -38.010 -10.935 1.00 58.03 86 SER A N 1
ATOM 685 C CA . SER A 1 86 ? -5.604 -39.316 -10.267 1.00 58.03 86 SER A CA 1
ATOM 686 C C . SER A 1 86 ? -6.219 -40.323 -11.237 1.00 58.03 86 SER A C 1
ATOM 688 O O . SER A 1 86 ? -7.417 -40.303 -11.513 1.00 58.03 86 SER A O 1
ATOM 690 N N . ASN A 1 87 ? -5.376 -41.173 -11.826 1.00 60.44 87 ASN A N 1
ATOM 691 C CA . ASN A 1 87 ? -5.855 -42.359 -12.532 1.00 60.44 87 ASN A CA 1
ATOM 692 C C . ASN A 1 87 ? -6.845 -43.098 -11.615 1.00 60.44 87 ASN A C 1
ATOM 694 O O . ASN A 1 87 ? -6.546 -43.228 -10.422 1.00 60.44 87 ASN A O 1
ATOM 698 N N . PRO A 1 88 ? -7.992 -43.597 -12.112 1.00 60.81 88 PRO A N 1
ATOM 699 C CA . PRO A 1 88 ? -8.790 -44.508 -11.312 1.00 60.81 88 PRO A CA 1
ATOM 700 C C . PRO A 1 88 ? -7.894 -45.704 -10.986 1.00 60.81 88 PRO A C 1
ATOM 702 O O . PRO A 1 88 ? -7.441 -46.413 -11.885 1.00 60.81 88 PRO A O 1
ATOM 705 N N . VAL A 1 89 ? -7.583 -45.886 -9.702 1.00 60.12 89 VAL A N 1
ATOM 706 C CA . VAL A 1 89 ? -6.944 -47.103 -9.204 1.00 60.12 89 VAL A CA 1
ATOM 707 C C . VAL A 1 89 ? -7.863 -48.242 -9.621 1.00 60.12 89 VAL A C 1
ATOM 709 O O . VAL A 1 89 ? -8.956 -48.395 -9.077 1.00 60.12 89 VAL A O 1
ATOM 712 N N . GLN A 1 90 ? -7.465 -48.997 -10.645 1.00 60.91 90 GLN A N 1
ATOM 713 C CA . GLN A 1 90 ? -8.174 -50.207 -11.016 1.00 60.91 90 GLN A CA 1
ATOM 714 C C . GLN A 1 90 ? -7.978 -51.193 -9.870 1.00 60.91 90 GLN A C 1
ATOM 716 O O . GLN A 1 90 ? -6.894 -51.736 -9.668 1.00 60.91 90 GLN A O 1
ATOM 721 N N . VAL A 1 91 ? -9.027 -51.364 -9.072 1.00 62.09 91 VAL A N 1
ATOM 722 C CA . VAL A 1 91 ? -9.093 -52.405 -8.055 1.00 62.09 91 VAL A CA 1
ATOM 723 C C . VAL A 1 91 ? -9.104 -53.733 -8.803 1.00 62.09 91 VAL A C 1
ATOM 725 O O . VAL A 1 91 ? -10.116 -54.128 -9.377 1.00 62.09 91 VAL A O 1
ATOM 728 N N . ILE A 1 92 ? -7.955 -54.404 -8.840 1.00 61.38 92 ILE A N 1
ATOM 729 C CA . ILE A 1 92 ? -7.843 -55.767 -9.350 1.00 61.38 92 ILE A CA 1
ATOM 730 C C . ILE A 1 92 ? -8.601 -56.657 -8.363 1.00 61.38 92 ILE A C 1
ATOM 732 O O . ILE A 1 92 ? -8.106 -56.971 -7.281 1.00 61.38 92 ILE A O 1
ATOM 736 N N . SER A 1 93 ? -9.831 -57.038 -8.709 1.00 62.59 93 SER A N 1
ATOM 737 C CA . SER A 1 93 ? -10.572 -58.054 -7.971 1.00 62.59 93 SER A CA 1
ATOM 738 C C . SER A 1 93 ? -9.919 -59.411 -8.233 1.00 62.59 93 SER A C 1
ATOM 740 O O . SER A 1 93 ? -10.139 -60.028 -9.277 1.00 62.59 93 SER A O 1
ATOM 742 N N . VAL A 1 94 ? -9.086 -59.874 -7.305 1.00 69.19 94 VAL A N 1
ATOM 743 C CA . VAL A 1 94 ? -8.567 -61.243 -7.335 1.00 69.19 94 VAL A CA 1
ATOM 744 C C . VAL A 1 94 ? -9.707 -62.176 -6.930 1.00 69.19 94 VAL A C 1
ATOM 746 O O . VAL A 1 94 ? -10.171 -62.147 -5.791 1.00 69.19 94 VAL A O 1
ATOM 749 N N . ALA A 1 95 ? -10.194 -62.977 -7.877 1.00 68.94 95 ALA A N 1
ATOM 750 C CA . ALA A 1 95 ? -11.163 -64.025 -7.591 1.00 68.94 95 ALA A CA 1
ATOM 751 C C . ALA A 1 95 ? -10.509 -65.117 -6.718 1.00 68.94 95 ALA A C 1
ATOM 753 O O . ALA A 1 95 ? -9.362 -65.492 -6.976 1.00 68.94 95 ALA A O 1
ATOM 754 N N . PRO A 1 96 ? -11.204 -65.656 -5.702 1.00 61.50 96 PRO A N 1
ATOM 755 C CA . PRO A 1 96 ? -10.658 -66.729 -4.883 1.00 61.50 96 PRO A CA 1
ATOM 756 C C . PRO A 1 96 ? -10.543 -68.016 -5.710 1.00 61.50 96 PRO A C 1
ATOM 758 O O . PRO A 1 96 ? -11.539 -68.555 -6.196 1.00 61.50 96 PRO A O 1
ATOM 761 N N . SER A 1 97 ? -9.313 -68.514 -5.856 1.00 68.31 97 SER A N 1
ATOM 762 C CA . SER A 1 97 ? -9.036 -69.820 -6.452 1.00 68.31 97 SER A CA 1
ATOM 763 C C . SER A 1 97 ? -9.589 -70.920 -5.544 1.00 68.31 97 SER A C 1
ATOM 765 O O . SER A 1 97 ? -9.115 -71.110 -4.425 1.00 68.31 97 SER A O 1
ATOM 767 N N . ARG A 1 98 ? -10.616 -71.637 -6.010 1.00 63.53 98 ARG A N 1
ATOM 768 C CA . ARG A 1 98 ? -11.048 -72.905 -5.414 1.00 63.53 98 ARG A CA 1
ATOM 769 C C . ARG A 1 98 ? -10.210 -74.032 -6.010 1.00 63.53 98 ARG A C 1
ATOM 771 O O . ARG A 1 98 ? -10.448 -74.383 -7.167 1.00 63.53 98 ARG A O 1
ATOM 778 N N . ARG A 1 99 ? -9.329 -74.628 -5.207 1.00 56.31 99 ARG A N 1
ATOM 779 C CA . ARG A 1 99 ? -9.141 -76.084 -5.061 1.00 56.31 99 ARG A CA 1
ATOM 780 C C . ARG A 1 99 ? -8.076 -76.389 -4.022 1.00 56.31 99 ARG A C 1
ATOM 782 O O . ARG A 1 99 ? -6.997 -75.770 -4.106 1.00 56.31 99 ARG A O 1
#

pLDDT: mean 70.77, std 14.72, range [44.97, 97.0]

Radius of gyration: 30.92 Å; chains: 1; bounding box: 38×106×47 Å

Sequence (99 aa):
MPSKFWTEALLITTYLINRLPTLVLNWKSPFESRRLTRSGGVDVTIKTGYDVSSPPIQTFQPRRSTITTSKPAWLNNFVCALFSNSNPVQVISVAPSRR

Organism: Sesamum radiatum (NCBI:txid300843)

Secondary structure (DSSP, 8-state):
--HHHHHHHHHHHHHHHHHS--GGGTT--HHHHHHHHHS-S----------------------------SPPGGGGS---GGG----------------